Protein AF-A0AAW3MX00-F1 (afdb_monomer_lite)

Radius of gyration: 17.18 Å; chains: 1; bounding box: 44×30×47 Å

Secondary structure (DSSP, 8-state):
----------HHHHHTTBTSEEEEE-GGG-EEEEEEEEEETTTTEEEEEEEEEEEPPPS-GGG--------TT-EEEEETTSEEE-SSPPBSSHHHHHHHHHHHHHHHTTS-TTSTTHHHHHHHHHHHHHHHHHHHHHHHH------HHHHHTT--

Foldseek 3Di:
DDDPLPFLDAPVRVVVQAQHWKWFAPDQQAIFIFHWHDWDDVVIKTKTQTQAGAAHHHQPPPPRQDDDHDWHRDMDIGGSSGIDHDPDHHHRTNLVNLVVVLVVLVVVPPPVCPDPCVVVSVVRNLSSQLNNQVVVCCVVPVDDDDDSVSSVVRSD

Structure (mmCIF, N/CA/C/O backbone):
data_AF-A0AAW3MX00-F1
#
_entry.id   AF-A0AAW3MX00-F1
#
loop_
_atom_site.group_PDB
_atom_site.id
_atom_site.type_symbol
_atom_site.label_atom_id
_atom_site.label_alt_id
_atom_site.label_comp_id
_atom_site.label_asym_id
_atom_site.label_entity_id
_atom_site.label_seq_id
_atom_site.pdbx_PDB_ins_code
_atom_site.Cartn_x
_atom_site.Cartn_y
_atom_site.Cartn_z
_atom_site.occupancy
_atom_site.B_iso_or_equiv
_atom_site.auth_seq_id
_atom_site.auth_comp_id
_atom_site.auth_asym_id
_atom_site.auth_atom_id
_atom_site.pdbx_PDB_model_num
ATOM 1 N N . MET A 1 1 ? 20.855 6.579 7.328 1.00 34.56 1 MET A N 1
ATOM 2 C CA . MET A 1 1 ? 19.576 7.285 7.553 1.00 34.56 1 MET A CA 1
ATOM 3 C C . MET A 1 1 ? 18.926 6.631 8.768 1.00 34.56 1 MET A C 1
ATOM 5 O O . MET A 1 1 ? 18.570 5.466 8.688 1.00 34.56 1 MET A O 1
ATOM 9 N N . HIS A 1 2 ? 18.927 7.297 9.925 1.00 29.88 2 HIS A N 1
ATOM 10 C CA . HIS A 1 2 ? 18.395 6.735 11.172 1.00 29.88 2 HIS A CA 1
ATOM 11 C C . HIS A 1 2 ? 16.862 6.713 11.108 1.00 29.88 2 HIS A C 1
ATOM 13 O O . HIS A 1 2 ? 16.228 7.756 11.256 1.00 29.88 2 HIS A O 1
ATOM 19 N N . VAL A 1 3 ? 16.262 5.546 10.875 1.00 41.25 3 VAL A N 1
ATOM 20 C CA . VAL A 1 3 ? 14.812 5.374 11.016 1.00 41.25 3 VAL A CA 1
ATOM 21 C C . VAL A 1 3 ? 14.544 5.067 12.484 1.00 41.25 3 VAL A C 1
ATOM 23 O O . VAL A 1 3 ? 14.803 3.960 12.948 1.00 41.25 3 VAL A O 1
ATOM 26 N N . LYS A 1 4 ? 14.082 6.071 13.236 1.00 39.84 4 LYS A N 1
ATOM 27 C CA . LYS A 1 4 ? 13.597 5.873 14.605 1.00 39.84 4 LYS A CA 1
ATOM 28 C C . LYS A 1 4 ? 12.416 4.902 14.571 1.00 39.84 4 LYS A C 1
ATOM 30 O O . LYS A 1 4 ? 11.346 5.221 14.054 1.00 39.84 4 LYS A O 1
ATOM 35 N N . GLN A 1 5 ? 12.648 3.707 15.095 1.00 50.84 5 GLN A N 1
ATOM 36 C CA . GLN A 1 5 ? 11.650 2.680 15.336 1.00 50.84 5 GLN A CA 1
ATOM 37 C C . GLN A 1 5 ? 10.841 3.105 16.567 1.00 50.84 5 GLN A C 1
ATOM 39 O O . GLN A 1 5 ? 11.259 2.871 17.694 1.00 50.84 5 GLN A O 1
ATOM 44 N N . GLU A 1 6 ? 9.735 3.821 16.365 1.00 52.56 6 GLU A N 1
ATOM 45 C CA . GLU A 1 6 ? 9.037 4.488 17.474 1.00 52.56 6 GLU A CA 1
ATOM 46 C C . GLU A 1 6 ? 7.509 4.404 17.382 1.00 52.56 6 GLU A C 1
ATOM 48 O O . GLU A 1 6 ? 6.832 5.385 17.630 1.00 52.56 6 GLU A O 1
ATOM 53 N N . PHE A 1 7 ? 6.918 3.252 17.046 1.00 60.00 7 PHE A N 1
ATOM 54 C CA . PHE A 1 7 ? 5.460 3.092 17.193 1.00 60.00 7 PHE A CA 1
ATOM 55 C C . PHE A 1 7 ? 5.087 1.668 17.610 1.00 60.00 7 PHE A C 1
ATOM 57 O O . PHE A 1 7 ? 4.492 0.916 16.845 1.00 60.00 7 PHE A O 1
ATOM 64 N N . VAL A 1 8 ? 5.441 1.286 18.840 1.00 71.06 8 VAL A N 1
ATOM 65 C CA . VAL A 1 8 ? 4.756 0.170 19.504 1.00 71.06 8 VAL A CA 1
ATOM 66 C C . VAL A 1 8 ? 3.431 0.717 20.020 1.00 71.06 8 VAL A C 1
ATOM 68 O O . VAL A 1 8 ? 3.387 1.377 21.054 1.00 71.06 8 VAL A O 1
ATOM 71 N N . VAL A 1 9 ? 2.354 0.480 19.276 1.00 80.44 9 VAL A N 1
ATOM 72 C CA . VAL A 1 9 ? 1.005 0.873 19.702 1.00 80.44 9 VAL A CA 1
ATOM 73 C C . VAL A 1 9 ? 0.480 -0.204 20.644 1.00 80.44 9 VAL A C 1
ATOM 75 O O . VAL A 1 9 ? 0.471 -1.390 20.303 1.00 80.44 9 VAL A O 1
ATOM 78 N N . ASN A 1 10 ? 0.044 0.173 21.845 1.00 88.44 10 ASN A N 1
ATOM 79 C CA . ASN A 1 10 ? -0.506 -0.809 22.780 1.00 88.44 10 ASN A CA 1
ATOM 80 C C . ASN A 1 10 ? -1.925 -1.245 22.359 1.00 88.44 10 ASN A C 1
ATOM 82 O O . ASN A 1 10 ? -2.568 -0.619 21.518 1.00 88.44 10 ASN A O 1
ATOM 86 N N . LYS A 1 11 ? -2.439 -2.340 22.933 1.00 86.62 11 LYS A N 1
ATOM 87 C CA . LYS A 1 11 ? -3.739 -2.900 22.519 1.00 86.62 11 LYS A CA 1
ATOM 88 C C . LYS A 1 11 ? -4.910 -1.929 22.737 1.00 86.62 11 LYS A C 1
ATOM 90 O O . LYS A 1 11 ? -5.803 -1.873 21.898 1.00 86.62 11 LYS A O 1
ATOM 95 N N . ASN A 1 12 ? -4.890 -1.148 23.817 1.00 90.44 12 ASN A N 1
ATOM 96 C CA . ASN A 1 12 ? -5.959 -0.197 24.144 1.00 90.44 12 ASN A CA 1
ATOM 97 C C . ASN A 1 12 ? -5.979 0.988 23.171 1.00 90.44 12 ASN A C 1
ATOM 99 O O . ASN A 1 12 ? -7.040 1.481 22.796 1.00 90.44 12 ASN A O 1
ATOM 103 N N . GLU A 1 13 ? -4.808 1.454 22.746 1.00 90.50 13 GLU A N 1
ATOM 104 C CA . GLU A 1 13 ? -4.679 2.463 21.697 1.00 90.50 13 GLU A CA 1
ATOM 105 C C . GLU A 1 13 ? -5.115 1.909 20.346 1.00 90.50 13 GLU A C 1
ATOM 107 O O . GLU A 1 13 ? -5.893 2.555 19.651 1.00 90.50 13 GLU A O 1
ATOM 112 N N . ALA A 1 14 ? -4.685 0.692 20.007 1.00 89.94 14 ALA A N 1
ATOM 113 C CA . ALA A 1 14 ? -5.056 0.036 18.762 1.00 89.94 14 ALA A CA 1
ATOM 114 C C . ALA A 1 14 ? -6.576 -0.148 18.643 1.00 89.94 14 ALA A C 1
ATOM 116 O O . ALA A 1 14 ? -7.137 0.079 17.575 1.00 89.94 14 ALA A O 1
ATOM 117 N N . GLN A 1 15 ? -7.268 -0.495 19.736 1.00 93.19 15 GLN A N 1
ATOM 118 C CA . GLN A 1 15 ? -8.731 -0.613 19.748 1.00 93.19 15 GLN A CA 1
ATOM 119 C C . GLN A 1 15 ? -9.425 0.693 19.339 1.00 93.19 15 GLN A C 1
ATOM 121 O O . GLN A 1 15 ? -10.420 0.656 18.621 1.00 93.19 15 GLN A O 1
ATOM 126 N N . LYS A 1 16 ? -8.873 1.854 19.718 1.00 94.38 16 LYS A N 1
ATOM 127 C CA . LYS A 1 16 ? -9.401 3.173 19.318 1.00 94.38 16 LYS A CA 1
ATOM 128 C C . LYS A 1 16 ? -9.183 3.483 17.832 1.00 94.38 16 LYS A C 1
ATOM 130 O O . LYS A 1 16 ? -9.748 4.455 17.332 1.00 94.38 16 LYS A O 1
ATOM 135 N N . LEU A 1 17 ? -8.340 2.708 17.148 1.00 93.69 17 LEU A N 1
ATOM 136 C CA . LEU A 1 17 ? -8.039 2.852 15.725 1.00 93.69 17 LEU A CA 1
ATOM 137 C C . LEU A 1 17 ? -8.899 1.950 14.834 1.00 93.69 17 LEU A C 1
ATOM 139 O O . LEU A 1 17 ? -8.849 2.120 13.620 1.00 93.69 17 LEU A O 1
ATOM 143 N N . ILE A 1 18 ? -9.690 1.029 15.395 1.00 96.06 18 ILE A N 1
ATOM 144 C CA . ILE A 1 18 ? -10.628 0.219 14.607 1.00 96.06 18 ILE A CA 1
ATOM 145 C C . ILE A 1 18 ? -11.618 1.148 13.880 1.00 96.06 18 ILE A C 1
ATOM 147 O O . ILE A 1 18 ? -12.130 2.105 14.464 1.00 96.06 18 ILE A O 1
ATOM 151 N N . GLY A 1 19 ? -11.838 0.894 12.590 1.00 95.75 19 GLY A N 1
ATOM 152 C CA . GLY A 1 19 ? -12.620 1.726 11.672 1.00 95.75 19 GLY A CA 1
ATOM 153 C C . GLY A 1 19 ? -11.918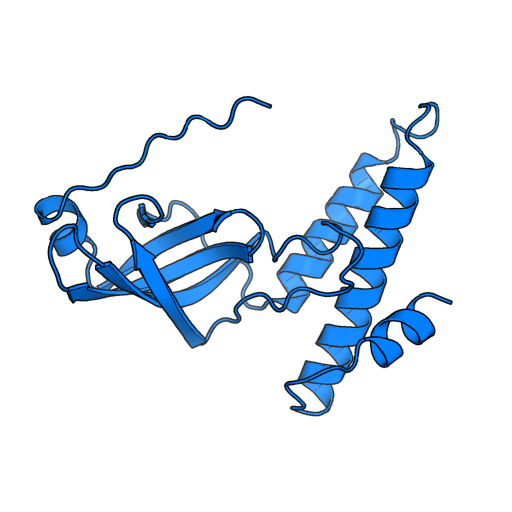 3.013 11.222 1.00 95.75 19 GLY A C 1
ATOM 154 O O . GLY A 1 19 ? -12.515 3.834 10.528 1.00 95.75 19 GLY A O 1
ATOM 155 N N . ARG A 1 20 ? -10.662 3.250 11.629 1.00 95.56 20 ARG A N 1
ATOM 156 C CA . ARG A 1 20 ? -9.894 4.449 11.256 1.00 95.56 20 ARG A CA 1
ATOM 157 C C . ARG A 1 20 ? -8.779 4.117 10.276 1.00 95.56 20 ARG A C 1
ATOM 159 O O . ARG A 1 20 ? -8.246 3.008 10.255 1.00 95.56 20 ARG A O 1
ATOM 166 N N . ASN A 1 21 ? -8.375 5.131 9.510 1.00 95.81 21 ASN A N 1
ATOM 167 C CA . ASN A 1 21 ? -7.207 5.036 8.642 1.00 95.81 21 ASN A CA 1
ATOM 168 C C . ASN A 1 21 ? -5.909 5.005 9.463 1.00 95.81 21 ASN A C 1
ATOM 170 O O . ASN A 1 21 ? -5.593 5.925 10.226 1.00 95.81 21 ASN A O 1
ATOM 174 N N . VAL A 1 22 ? -5.128 3.957 9.245 1.00 95.56 22 VAL A N 1
ATOM 175 C CA . VAL A 1 22 ? -3.818 3.719 9.834 1.00 95.56 22 VAL A CA 1
ATOM 176 C C . VAL A 1 22 ? -2.758 3.633 8.745 1.00 95.56 22 VAL A C 1
ATOM 178 O O . VAL A 1 22 ? -3.015 3.186 7.629 1.00 95.56 22 VAL A O 1
ATOM 181 N N . ARG A 1 23 ? -1.549 4.083 9.070 1.00 95.50 23 ARG A N 1
ATOM 182 C CA . ARG A 1 23 ? -0.350 3.833 8.282 1.00 95.50 23 ARG A CA 1
ATOM 183 C C . ARG A 1 23 ? 0.196 2.465 8.671 1.00 95.50 23 ARG A C 1
ATOM 185 O O . ARG A 1 23 ? 0.351 2.187 9.858 1.00 95.50 23 ARG A O 1
ATOM 192 N N . VAL A 1 24 ? 0.539 1.667 7.669 1.00 94.81 24 VAL A N 1
ATOM 193 C CA . VAL A 1 24 ? 1.148 0.346 7.812 1.00 94.81 24 VAL A CA 1
ATOM 194 C C . VAL A 1 24 ? 2.543 0.367 7.198 1.00 94.81 24 VAL A C 1
ATOM 196 O O . VAL A 1 24 ? 2.704 0.773 6.049 1.00 94.81 24 VAL A O 1
ATOM 199 N N . TRP A 1 25 ? 3.551 -0.056 7.955 1.00 93.19 25 TRP A N 1
ATOM 200 C CA . TRP A 1 25 ? 4.934 -0.188 7.500 1.00 93.19 25 TRP A CA 1
ATOM 201 C C . TRP A 1 25 ? 5.342 -1.661 7.497 1.00 93.19 25 TRP A C 1
ATOM 203 O O . TRP A 1 25 ? 5.413 -2.277 8.558 1.00 93.19 25 TRP A O 1
ATOM 213 N N . LEU A 1 26 ? 5.620 -2.212 6.314 1.00 89.38 26 LEU A N 1
ATOM 214 C CA . LEU A 1 26 ? 5.995 -3.620 6.122 1.00 89.38 26 LEU A CA 1
ATOM 215 C C . LEU A 1 26 ? 7.475 -3.780 5.732 1.00 89.38 26 LEU A C 1
ATOM 217 O O . LEU A 1 26 ? 7.868 -4.727 5.052 1.00 89.38 26 LEU A O 1
ATOM 221 N N . GLY A 1 27 ? 8.315 -2.815 6.112 1.00 86.25 27 GLY A N 1
ATOM 222 C CA . GLY A 1 27 ? 9.712 -2.784 5.693 1.00 86.25 27 GLY A CA 1
ATOM 223 C C . GLY A 1 27 ? 9.826 -2.707 4.171 1.00 86.25 27 GLY A C 1
ATOM 224 O O . GLY A 1 27 ? 9.295 -1.794 3.542 1.00 86.25 27 GLY A O 1
ATOM 225 N N . ALA A 1 28 ? 10.512 -3.678 3.575 1.00 83.75 28 ALA A N 1
ATOM 226 C CA . ALA A 1 28 ? 10.789 -3.690 2.145 1.00 83.75 28 ALA A CA 1
ATOM 227 C C . ALA A 1 28 ? 9.588 -4.125 1.274 1.00 83.75 28 ALA A C 1
ATOM 229 O O . ALA A 1 28 ? 9.674 -4.073 0.048 1.00 83.75 28 ALA A O 1
ATOM 230 N N . GLU A 1 29 ? 8.463 -4.521 1.876 1.00 86.00 29 GLU A N 1
ATOM 231 C CA . GLU A 1 29 ? 7.193 -4.733 1.164 1.00 86.00 29 GLU A CA 1
ATOM 232 C C . GLU A 1 29 ? 6.407 -3.432 0.947 1.00 86.00 29 GLU A C 1
ATOM 234 O O . GLU A 1 29 ? 5.406 -3.436 0.235 1.00 86.00 29 GLU A O 1
ATOM 239 N N . GLY A 1 30 ? 6.870 -2.308 1.500 1.00 90.50 30 GLY A N 1
ATOM 240 C CA . GLY A 1 30 ? 6.317 -0.978 1.257 1.00 90.50 30 GLY A CA 1
ATOM 241 C C . GLY A 1 30 ? 5.569 -0.384 2.449 1.00 90.50 30 GLY A C 1
ATOM 242 O O . GLY A 1 30 ? 5.548 -0.921 3.564 1.00 90.50 30 GLY A O 1
ATOM 243 N N . VAL A 1 31 ? 4.964 0.775 2.196 1.00 94.25 31 VAL A N 1
ATOM 244 C CA . VAL A 1 31 ? 4.243 1.579 3.183 1.00 94.25 31 VAL A CA 1
ATOM 245 C C . VAL A 1 31 ? 2.864 1.922 2.651 1.00 94.25 31 VAL A C 1
ATOM 247 O O . VAL A 1 31 ? 2.713 2.504 1.579 1.00 94.25 31 VAL A O 1
ATOM 250 N N . TYR A 1 32 ? 1.846 1.607 3.439 1.00 95.94 32 TYR A N 1
ATOM 251 C CA . TYR A 1 32 ? 0.452 1.672 3.022 1.00 95.94 32 TYR A CA 1
ATOM 252 C C . TYR A 1 32 ? -0.368 2.516 3.990 1.00 95.94 32 TYR A C 1
ATOM 254 O O . TYR A 1 32 ? 0.028 2.758 5.131 1.00 95.94 32 TYR A O 1
ATOM 262 N N . VAL A 1 33 ? -1.528 2.963 3.526 1.00 96.75 33 VAL A N 1
ATOM 263 C CA . VAL A 1 33 ? -2.604 3.480 4.370 1.00 96.75 33 VAL A CA 1
ATOM 264 C C . VAL A 1 33 ? -3.807 2.581 4.169 1.00 96.75 33 VAL A C 1
ATOM 266 O O . VAL A 1 33 ? -4.083 2.150 3.049 1.00 96.75 33 VAL A O 1
ATOM 269 N N . GLY A 1 34 ? -4.514 2.281 5.248 1.00 96.75 34 GLY A N 1
ATOM 270 C CA . GLY A 1 34 ? -5.710 1.464 5.186 1.00 96.75 34 GLY A CA 1
ATOM 271 C C . GLY A 1 34 ? -6.564 1.581 6.431 1.00 96.75 34 GLY A C 1
ATOM 272 O O . GLY A 1 34 ? -6.132 2.123 7.441 1.00 96.75 34 GLY A O 1
ATOM 273 N N . GLU A 1 35 ? -7.776 1.058 6.359 1.00 97.50 35 GLU A N 1
ATOM 274 C CA . GLU A 1 35 ? -8.696 0.995 7.486 1.00 97.50 35 GLU A CA 1
ATOM 275 C C . GLU A 1 35 ? -8.380 -0.227 8.354 1.00 97.50 35 GLU A C 1
ATOM 277 O O . GLU A 1 35 ? -8.347 -1.351 7.848 1.00 97.50 35 GLU A O 1
ATOM 282 N N . LEU A 1 36 ? -8.143 -0.025 9.653 1.00 96.75 36 LEU A N 1
ATOM 283 C CA . LEU A 1 36 ? -7.981 -1.129 10.602 1.00 96.75 36 LEU A CA 1
ATOM 284 C C . LEU A 1 36 ? -9.350 -1.729 10.937 1.00 96.75 36 LEU A C 1
ATOM 286 O O . LEU A 1 36 ? -10.202 -1.038 11.482 1.00 96.75 36 LEU A O 1
ATOM 290 N N . LEU A 1 37 ? -9.554 -3.011 10.649 1.00 96.50 37 LEU A N 1
ATOM 291 C CA . LEU A 1 37 ? -10.865 -3.657 10.762 1.00 96.50 37 LEU A CA 1
ATOM 292 C C . LEU A 1 37 ? -11.057 -4.402 12.078 1.00 96.50 37 LEU A C 1
ATOM 294 O O . LEU A 1 37 ? -12.113 -4.325 12.697 1.00 96.50 37 LEU A O 1
ATOM 298 N N . GLU A 1 38 ? -10.037 -5.134 12.505 1.00 94.06 38 GLU A N 1
ATOM 299 C CA . GLU A 1 38 ? -10.126 -5.997 13.677 1.00 94.06 38 GLU A CA 1
ATOM 300 C C . GLU A 1 38 ? -8.773 -6.142 14.360 1.00 94.06 38 GLU A C 1
ATOM 302 O O . GLU A 1 38 ? -7.723 -5.870 13.770 1.00 94.06 38 GLU A O 1
ATOM 307 N N . LEU A 1 39 ? -8.823 -6.593 15.613 1.00 94.38 39 LEU A N 1
ATOM 308 C CA . LEU A 1 39 ? -7.663 -6.916 16.428 1.00 94.38 39 LEU A CA 1
ATOM 309 C C . LEU A 1 39 ? -7.822 -8.300 17.049 1.00 94.38 39 LEU A C 1
ATOM 311 O O . LEU A 1 39 ? -8.865 -8.617 17.616 1.00 94.38 39 LEU A O 1
ATOM 315 N N . THR A 1 40 ? -6.759 -9.095 17.024 1.00 89.56 40 THR A N 1
ATOM 316 C CA . THR A 1 40 ? -6.729 -10.465 17.548 1.00 89.56 40 THR A CA 1
ATOM 317 C C . THR A 1 40 ? -5.467 -10.715 18.380 1.00 89.56 40 THR A C 1
ATOM 319 O O . THR A 1 40 ? -4.484 -9.980 18.296 1.00 89.56 40 THR A O 1
ATOM 322 N N . GLY A 1 41 ? -5.488 -11.746 19.232 1.00 86.25 41 GLY A N 1
ATOM 323 C CA . GLY A 1 41 ? -4.298 -12.259 19.925 1.00 86.25 41 GLY A CA 1
ATOM 324 C C . GLY A 1 41 ? -3.666 -11.376 21.019 1.00 86.25 41 GLY A C 1
ATOM 325 O O . GLY A 1 41 ? -4.214 -10.351 21.455 1.00 86.25 41 GLY A O 1
ATOM 326 N N . SER A 1 42 ? -2.502 -11.845 21.488 1.00 82.06 42 SER A N 1
ATOM 327 C CA . SER A 1 42 ? -1.579 -11.194 22.430 1.00 82.06 42 SER A CA 1
ATOM 328 C C . SER A 1 42 ? -0.141 -11.709 22.178 1.00 82.06 42 SER A C 1
ATOM 330 O O . SER A 1 42 ? 0.063 -12.916 22.291 1.00 82.06 42 SER A O 1
ATOM 332 N N . PRO A 1 43 ? 0.846 -10.862 21.815 1.00 84.25 43 PRO A N 1
ATOM 333 C CA . PRO A 1 43 ? 0.693 -9.446 21.491 1.00 84.25 43 PRO A CA 1
ATOM 334 C C . PRO A 1 43 ? -0.249 -9.267 20.298 1.00 84.25 43 PRO A C 1
ATOM 336 O O . PRO A 1 43 ? -0.365 -10.153 19.450 1.00 84.25 43 PRO A O 1
ATOM 339 N N . TRP A 1 44 ? -0.953 -8.137 20.244 1.00 90.88 44 TRP A N 1
ATOM 340 C CA . TRP A 1 44 ? -2.044 -7.994 19.288 1.00 90.88 44 TRP A CA 1
ATOM 341 C C . TRP A 1 44 ? -1.559 -8.044 17.827 1.00 90.88 44 TRP A C 1
ATOM 343 O O . TRP A 1 44 ? -0.432 -7.654 17.479 1.00 90.88 44 TRP A O 1
ATOM 353 N N . ARG A 1 45 ? -2.438 -8.574 16.983 1.00 93.12 45 ARG A N 1
ATOM 354 C CA . ARG A 1 45 ? -2.405 -8.561 15.522 1.00 93.12 45 ARG A CA 1
ATOM 355 C C . ARG A 1 45 ? -3.656 -7.861 15.029 1.00 93.12 45 ARG A C 1
ATOM 357 O O . ARG A 1 45 ? -4.633 -7.782 15.766 1.00 93.12 45 ARG A O 1
ATOM 364 N N . GLY A 1 46 ? -3.610 -7.309 13.833 1.00 93.56 46 GLY A N 1
ATOM 365 C CA . GLY A 1 46 ? -4.770 -6.673 13.236 1.00 93.56 46 GLY A CA 1
ATOM 366 C C . GLY A 1 46 ? -4.870 -6.984 11.763 1.00 93.56 46 GLY A C 1
ATOM 367 O O . GLY A 1 46 ? -3.916 -7.476 11.166 1.00 93.56 46 GLY A O 1
ATOM 368 N N . ARG A 1 47 ? -6.020 -6.657 11.189 1.00 96.25 47 ARG A N 1
ATOM 369 C CA . ARG A 1 47 ? -6.246 -6.753 9.752 1.00 96.25 47 ARG A CA 1
ATOM 370 C C . ARG A 1 47 ? -6.594 -5.385 9.207 1.00 96.25 47 ARG A C 1
ATOM 372 O O . ARG A 1 47 ? -7.497 -4.725 9.719 1.00 96.25 47 ARG A O 1
ATOM 379 N N . VAL A 1 48 ? -5.875 -4.958 8.180 1.00 96.75 48 VAL A N 1
ATOM 380 C CA . VAL A 1 48 ? -6.051 -3.650 7.551 1.00 96.75 48 VAL A CA 1
ATOM 381 C C . VAL A 1 48 ? -6.518 -3.838 6.119 1.00 96.75 48 VAL A C 1
ATOM 383 O O . VAL A 1 48 ? -5.910 -4.600 5.372 1.00 96.75 48 VAL A O 1
ATOM 386 N N . ARG A 1 49 ? -7.570 -3.124 5.715 1.00 97.06 49 ARG A N 1
ATOM 387 C CA . ARG A 1 49 ? -7.955 -2.993 4.307 1.00 97.06 49 ARG A CA 1
ATOM 388 C C . ARG A 1 49 ? -7.242 -1.793 3.708 1.00 97.06 49 ARG A C 1
ATOM 390 O O . ARG A 1 49 ? -7.489 -0.665 4.120 1.00 97.06 49 ARG A O 1
ATOM 397 N N . VAL A 1 50 ? -6.372 -2.020 2.735 1.00 96.50 50 VAL A N 1
ATOM 398 C CA . VAL A 1 50 ? -5.596 -0.960 2.085 1.00 96.50 50 VAL A CA 1
ATOM 399 C C . VAL A 1 50 ? -6.537 0.012 1.380 1.00 96.50 50 VAL A C 1
ATOM 401 O O . VAL A 1 50 ? -7.415 -0.391 0.621 1.00 96.50 50 VAL A O 1
ATOM 404 N N . THR A 1 51 ? -6.333 1.302 1.606 1.00 96.12 51 THR A N 1
ATOM 405 C CA . THR A 1 51 ? -7.054 2.397 0.943 1.00 96.12 51 THR A CA 1
ATOM 406 C C . THR A 1 51 ? -6.123 3.252 0.089 1.00 96.12 51 THR A C 1
ATOM 408 O O . THR A 1 51 ? -6.583 3.909 -0.840 1.00 96.12 51 THR A O 1
ATOM 411 N N . GLY A 1 52 ? -4.812 3.203 0.339 1.00 95.94 52 GLY A N 1
ATOM 412 C CA . GLY A 1 52 ? -3.818 3.888 -0.477 1.00 95.94 52 GLY A CA 1
ATOM 413 C C . GLY A 1 52 ? -2.395 3.387 -0.253 1.00 95.94 52 GLY A C 1
ATOM 414 O O . GLY A 1 52 ? -2.092 2.708 0.728 1.00 95.94 52 GLY A O 1
ATOM 415 N N . VAL A 1 53 ? -1.506 3.756 -1.169 1.00 95.75 53 VAL A N 1
ATOM 416 C CA . VAL A 1 53 ? -0.083 3.389 -1.138 1.00 95.75 53 VAL A CA 1
ATOM 417 C C . VAL A 1 53 ? 0.740 4.646 -0.866 1.00 95.75 53 VAL A C 1
ATOM 419 O O . VAL A 1 53 ? 0.614 5.621 -1.597 1.00 95.75 53 VAL A O 1
ATOM 422 N N . LEU A 1 54 ? 1.546 4.665 0.195 1.00 94.12 54 LEU A N 1
ATOM 423 C CA . LEU A 1 54 ? 2.464 5.779 0.480 1.00 94.12 54 LEU A CA 1
ATOM 424 C C . LEU A 1 54 ? 3.812 5.559 -0.199 1.00 94.12 54 LEU A C 1
ATOM 426 O O . LEU A 1 54 ? 4.340 6.469 -0.826 1.00 94.12 54 LEU A O 1
ATOM 430 N N . GLU A 1 55 ? 4.347 4.348 -0.075 1.00 92.00 55 GLU A N 1
ATOM 431 C CA . GLU A 1 55 ? 5.600 3.932 -0.695 1.00 92.00 55 GLU A CA 1
ATOM 432 C C . GLU A 1 55 ? 5.389 2.515 -1.247 1.00 92.00 55 GLU A C 1
ATOM 434 O O . GLU A 1 55 ? 4.945 1.638 -0.498 1.00 92.00 55 GLU A O 1
ATOM 439 N N . PRO A 1 56 ? 5.644 2.267 -2.541 1.00 90.75 56 PRO A N 1
ATOM 440 C CA . PRO A 1 56 ? 5.533 0.924 -3.100 1.00 90.75 56 PRO A CA 1
ATOM 441 C C . PRO A 1 56 ? 6.624 0.002 -2.524 1.00 90.75 56 PRO A C 1
ATOM 443 O O . PRO A 1 56 ? 7.572 0.453 -1.875 1.00 90.75 56 PRO A O 1
ATOM 446 N N . ALA A 1 57 ? 6.487 -1.304 -2.752 1.00 87.81 57 ALA A N 1
ATOM 447 C CA . ALA A 1 57 ? 7.477 -2.288 -2.329 1.00 87.81 57 ALA A CA 1
ATOM 448 C C . ALA A 1 57 ? 8.861 -1.992 -2.931 1.00 87.81 57 ALA A C 1
ATOM 450 O O . ALA A 1 57 ? 8.990 -1.455 -4.029 1.00 87.81 57 ALA A O 1
ATOM 451 N N . GLN A 1 58 ? 9.922 -2.378 -2.228 1.00 79.94 58 GLN A N 1
ATOM 452 C CA . GLN A 1 58 ? 11.276 -2.256 -2.748 1.00 79.94 58 GLN A CA 1
ATOM 453 C C . GLN A 1 58 ? 11.515 -3.320 -3.827 1.00 79.94 58 GLN A C 1
ATOM 455 O O . GLN A 1 58 ? 11.334 -4.515 -3.596 1.00 79.94 58 GLN A O 1
ATOM 460 N N . HIS A 1 59 ? 11.967 -2.886 -5.003 1.00 71.12 59 HIS A N 1
ATOM 461 C CA . HIS A 1 59 ? 12.095 -3.747 -6.186 1.00 71.12 59 HIS A CA 1
ATOM 462 C C . HIS A 1 59 ? 13.547 -4.081 -6.582 1.00 71.12 59 HIS A C 1
ATOM 464 O O . HIS A 1 59 ? 13.772 -4.623 -7.657 1.00 71.12 59 HIS A O 1
ATOM 470 N N . LEU A 1 60 ? 14.527 -3.770 -5.726 1.00 64.00 60 LEU A N 1
ATOM 471 C CA . LEU A 1 60 ? 15.964 -3.955 -6.008 1.00 64.00 60 LEU A CA 1
ATOM 472 C C . LEU A 1 60 ? 16.720 -4.853 -5.040 1.00 64.00 60 LEU A C 1
ATOM 474 O O . LEU A 1 60 ? 17.933 -5.019 -5.154 1.00 64.00 60 LEU A O 1
ATOM 478 N N . ASP A 1 61 ? 16.035 -5.395 -4.052 1.00 49.78 61 ASP A N 1
ATOM 479 C CA . ASP A 1 61 ? 16.710 -6.050 -2.951 1.00 49.78 61 ASP A CA 1
ATOM 480 C C . ASP A 1 61 ? 16.918 -7.542 -3.272 1.00 49.78 61 ASP A C 1
ATOM 482 O O . ASP A 1 61 ? 15.951 -8.289 -3.443 1.00 49.78 61 ASP A O 1
ATOM 486 N N . HIS A 1 62 ? 18.190 -7.946 -3.390 1.00 44.75 62 HIS A N 1
ATOM 487 C CA . HIS A 1 62 ? 18.684 -9.308 -3.670 1.00 44.75 62 HIS A CA 1
ATOM 488 C C . HIS A 1 62 ? 18.412 -9.914 -5.064 1.00 44.75 62 HIS A C 1
ATOM 490 O O . HIS A 1 62 ? 18.288 -11.128 -5.193 1.00 44.75 62 HIS A O 1
ATOM 496 N N . GLY A 1 63 ? 18.353 -9.107 -6.129 1.00 46.00 63 GLY A N 1
ATOM 497 C CA . GLY A 1 63 ? 18.283 -9.634 -7.506 1.00 46.00 63 GLY A CA 1
ATOM 49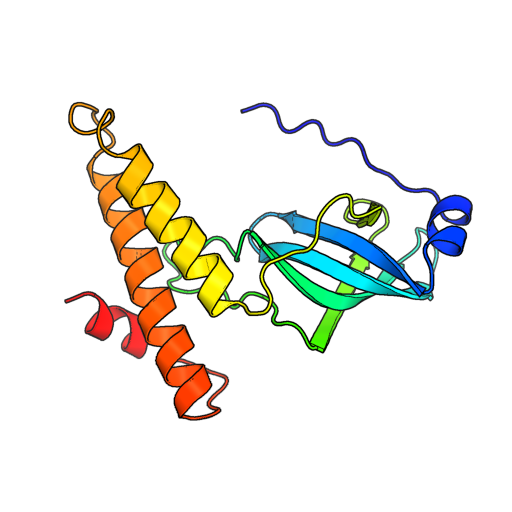8 C C . GLY A 1 63 ? 16.943 -10.281 -7.885 1.00 46.00 63 GLY A C 1
ATOM 499 O O . GLY A 1 63 ? 16.804 -10.799 -8.988 1.00 46.00 63 GLY A O 1
ATOM 500 N N . VAL A 1 64 ? 15.939 -10.217 -7.003 1.00 46.25 64 VAL A N 1
ATOM 501 C CA . VAL A 1 64 ? 14.565 -10.626 -7.308 1.00 46.25 64 VAL A CA 1
ATOM 502 C C . VAL A 1 64 ? 13.816 -9.417 -7.854 1.00 46.25 64 VAL A C 1
ATOM 504 O O . VAL A 1 64 ? 13.357 -8.545 -7.114 1.00 46.25 64 VAL A O 1
ATOM 507 N N . VAL A 1 65 ? 13.717 -9.366 -9.178 1.00 53.16 65 VAL A N 1
ATOM 508 C CA . VAL A 1 65 ? 12.935 -8.370 -9.906 1.00 53.16 65 VAL A CA 1
ATOM 509 C C . VAL A 1 65 ? 11.462 -8.483 -9.474 1.00 53.16 65 VAL A C 1
ATOM 511 O O . VAL A 1 65 ? 10.870 -9.560 -9.505 1.00 53.16 65 VAL A O 1
ATOM 514 N N . CYS A 1 66 ? 10.871 -7.356 -9.060 1.00 62.41 66 CYS A N 1
ATOM 515 C CA . CYS A 1 66 ? 9.430 -7.171 -8.835 1.00 62.41 66 CYS A CA 1
ATOM 516 C C . CYS A 1 66 ? 8.779 -7.907 -7.638 1.00 62.41 66 CYS A C 1
ATOM 518 O O . CYS A 1 66 ? 7.833 -8.678 -7.819 1.00 62.41 66 CYS A O 1
ATOM 520 N N . ARG A 1 67 ? 9.156 -7.572 -6.388 1.00 70.50 67 ARG A N 1
ATOM 521 C CA . ARG A 1 67 ? 8.291 -7.863 -5.216 1.00 70.50 67 ARG A CA 1
ATOM 522 C C . ARG A 1 67 ? 6.868 -7.337 -5.456 1.00 70.50 67 ARG A C 1
ATOM 524 O O . ARG A 1 67 ? 6.700 -6.210 -5.908 1.00 70.50 67 ARG A O 1
ATOM 531 N N . ARG A 1 68 ? 5.834 -8.134 -5.179 1.00 76.81 68 ARG A N 1
ATOM 532 C CA . ARG A 1 68 ? 4.433 -7.710 -5.348 1.00 76.81 68 ARG A CA 1
ATOM 533 C C . ARG A 1 68 ? 4.012 -6.873 -4.142 1.00 76.81 68 ARG A C 1
ATOM 535 O O . ARG A 1 68 ? 3.780 -7.434 -3.081 1.00 76.81 68 ARG A O 1
ATOM 542 N N . GLY A 1 69 ? 3.873 -5.562 -4.316 1.00 85.38 69 GLY A N 1
ATOM 543 C CA . GLY A 1 69 ? 3.247 -4.721 -3.298 1.00 85.38 69 GLY A CA 1
ATOM 544 C C . GLY A 1 69 ? 1.720 -4.867 -3.251 1.00 85.38 69 GLY A C 1
ATOM 545 O O . GLY A 1 69 ? 1.103 -5.468 -4.144 1.00 85.38 69 GLY A O 1
ATOM 546 N N . HIS A 1 70 ? 1.126 -4.302 -2.199 1.00 90.38 70 HIS A N 1
ATOM 547 C CA . HIS A 1 70 ? -0.310 -4.356 -1.928 1.00 90.38 70 HIS A CA 1
ATOM 548 C C . HIS A 1 70 ? -1.084 -3.236 -2.632 1.00 90.38 70 HIS A C 1
ATOM 550 O O . HIS A 1 70 ? -0.613 -2.105 -2.755 1.00 90.38 70 HIS A O 1
ATOM 556 N N . ARG A 1 71 ? -2.302 -3.532 -3.085 1.00 90.50 71 ARG A N 1
ATOM 557 C CA . ARG A 1 71 ? -3.186 -2.586 -3.789 1.00 90.50 71 ARG A CA 1
ATOM 558 C C . ARG A 1 71 ? -4.342 -2.128 -2.902 1.00 90.50 71 ARG A C 1
ATOM 560 O O . ARG A 1 71 ? -4.780 -2.888 -2.039 1.00 90.50 71 ARG A O 1
ATOM 567 N N . PRO A 1 72 ? -4.898 -0.926 -3.140 1.00 92.75 72 PRO A N 1
ATOM 568 C CA . PRO A 1 72 ? -6.162 -0.525 -2.531 1.00 92.75 72 PRO A CA 1
ATOM 569 C C . PRO A 1 72 ? -7.249 -1.587 -2.727 1.00 92.75 72 PRO A C 1
ATOM 571 O O . PRO A 1 72 ? -7.418 -2.127 -3.817 1.00 92.75 72 PRO A O 1
ATOM 574 N N . GLY A 1 73 ? -7.962 -1.902 -1.649 1.00 92.25 73 GLY A N 1
ATOM 575 C CA . GLY A 1 73 ? -8.941 -2.980 -1.567 1.00 92.25 73 GLY A CA 1
ATOM 576 C C . GLY A 1 73 ? -8.396 -4.294 -1.002 1.00 92.25 73 GLY A C 1
ATOM 577 O O . GLY A 1 73 ? -9.191 -5.073 -0.479 1.00 92.25 73 GLY A O 1
ATOM 578 N N . GLU A 1 74 ? -7.083 -4.533 -1.050 1.00 93.25 74 GLU A N 1
ATOM 579 C CA . GLU A 1 74 ? -6.472 -5.741 -0.485 1.00 93.25 74 GLU A CA 1
ATOM 580 C C . GLU A 1 74 ? -6.373 -5.682 1.042 1.00 93.25 74 GLU A C 1
ATOM 582 O O . GLU A 1 74 ? -6.469 -4.617 1.655 1.00 93.25 74 GLU A O 1
ATOM 587 N N . PHE A 1 75 ? -6.164 -6.846 1.656 1.00 94.44 75 PHE A N 1
ATOM 588 C CA . PHE A 1 75 ? -6.003 -6.976 3.099 1.00 94.44 75 PHE A CA 1
ATOM 589 C C . PHE A 1 75 ? -4.551 -7.271 3.465 1.00 94.44 75 PHE A C 1
ATOM 591 O O . PHE A 1 75 ? -3.881 -8.044 2.782 1.00 94.44 75 PHE A O 1
ATOM 598 N N . ILE A 1 76 ? -4.102 -6.668 4.561 1.00 94.00 76 ILE A N 1
ATOM 599 C CA . ILE A 1 76 ? -2.784 -6.874 5.155 1.00 94.00 76 ILE A CA 1
ATOM 600 C C . ILE A 1 76 ? -2.978 -7.287 6.610 1.00 94.00 76 ILE A C 1
ATOM 602 O O . ILE A 1 76 ? -3.677 -6.599 7.362 1.00 94.00 76 ILE A O 1
ATOM 606 N N . ASP A 1 77 ? -2.316 -8.368 7.007 1.00 93.25 77 ASP A N 1
ATOM 607 C CA . ASP A 1 77 ? -2.182 -8.729 8.413 1.00 93.25 77 ASP A CA 1
ATOM 608 C C . ASP A 1 77 ? -1.020 -7.953 9.027 1.00 93.25 77 ASP A C 1
ATOM 610 O O . ASP A 1 77 ? 0.099 -7.937 8.515 1.00 93.25 77 ASP A O 1
ATOM 614 N N . VAL A 1 78 ? -1.296 -7.278 10.136 1.00 91.38 78 VAL A N 1
ATOM 615 C CA . VAL A 1 78 ? -0.374 -6.337 10.764 1.00 91.38 78 VAL A CA 1
ATOM 616 C C . VAL A 1 78 ? -0.088 -6.720 12.205 1.00 91.38 78 VAL A C 1
ATOM 618 O O . VAL A 1 78 ? -0.871 -7.387 12.885 1.00 91.38 78 VAL A O 1
ATOM 621 N N . SER A 1 79 ? 1.058 -6.265 12.697 1.00 88.69 79 SER A N 1
ATOM 622 C CA . SER A 1 79 ? 1.447 -6.402 14.096 1.00 88.69 79 SER A CA 1
ATOM 623 C C . SER A 1 79 ? 1.494 -5.051 14.801 1.00 88.69 79 SER A C 1
ATOM 625 O O . SER A 1 79 ? 1.597 -3.997 14.168 1.00 88.69 79 SER A O 1
ATOM 627 N N . HIS A 1 80 ? 1.505 -5.102 16.131 1.00 80.62 80 HIS A N 1
ATOM 628 C CA . HIS A 1 80 ? 1.654 -3.940 17.007 1.00 80.62 80 HIS A CA 1
ATOM 629 C C . HIS A 1 80 ? 2.854 -3.026 16.720 1.00 80.62 80 HIS A C 1
ATOM 631 O O . HIS A 1 80 ? 2.843 -1.878 17.152 1.00 80.62 80 HIS A O 1
ATOM 637 N N . ALA A 1 81 ? 3.870 -3.514 16.004 1.00 83.75 81 ALA A N 1
ATOM 638 C CA . ALA A 1 81 ? 5.073 -2.760 15.655 1.00 83.75 81 ALA A CA 1
ATOM 639 C C . ALA A 1 81 ? 5.017 -2.107 14.261 1.00 83.75 81 ALA A C 1
ATOM 641 O O . ALA A 1 81 ? 5.947 -1.409 13.865 1.00 83.75 81 ALA A O 1
ATOM 642 N N . THR A 1 82 ? 3.957 -2.366 13.493 1.00 88.19 82 THR A N 1
ATOM 643 C CA . THR A 1 82 ? 3.873 -1.998 12.066 1.00 88.19 82 THR A CA 1
ATOM 644 C C . THR A 1 82 ? 2.796 -0.962 11.766 1.00 88.19 82 THR A C 1
ATOM 646 O O . THR A 1 82 ? 2.649 -0.563 10.616 1.00 88.19 82 THR A O 1
ATOM 649 N N . VAL A 1 83 ? 2.040 -0.521 12.776 1.00 90.81 83 VAL A N 1
ATOM 650 C CA . VAL A 1 83 ? 0.840 0.306 12.597 1.00 90.81 83 VAL A CA 1
ATOM 651 C C . VAL A 1 83 ? 0.922 1.572 13.431 1.00 90.81 83 VAL A C 1
ATOM 653 O O . VAL A 1 83 ? 1.246 1.523 14.613 1.00 90.81 83 VAL A O 1
ATOM 656 N N . CYS A 1 84 ? 0.547 2.703 12.843 1.00 91.81 84 CYS A N 1
ATOM 657 C CA . CYS A 1 84 ? 0.301 3.943 13.574 1.00 91.81 84 CYS A CA 1
ATOM 658 C C . CYS A 1 84 ? -0.829 4.755 12.915 1.00 91.81 84 CYS A C 1
ATOM 660 O O . CYS A 1 84 ? -1.227 4.446 11.791 1.00 91.81 84 CYS A O 1
ATOM 662 N N . PRO A 1 85 ? -1.382 5.791 13.570 1.00 93.19 85 PRO A N 1
ATOM 663 C CA . PRO A 1 85 ? -2.388 6.649 12.943 1.00 93.19 85 PRO A CA 1
ATOM 664 C C . PRO A 1 85 ? -1.881 7.271 11.633 1.00 93.19 85 PRO A C 1
ATOM 666 O O . PRO A 1 85 ? -0.768 7.807 11.578 1.00 93.19 85 PRO A O 1
ATOM 669 N N . ALA A 1 86 ? -2.692 7.230 10.571 1.00 92.12 86 ALA A N 1
ATOM 670 C CA . ALA A 1 86 ? -2.323 7.855 9.304 1.00 92.12 86 ALA A CA 1
ATOM 671 C C . ALA A 1 86 ? -2.428 9.386 9.401 1.00 92.12 86 ALA A C 1
ATOM 673 O O . ALA A 1 86 ? -3.429 9.922 9.870 1.00 92.12 86 ALA A O 1
ATOM 674 N N . LYS A 1 87 ? -1.402 10.100 8.919 1.00 91.25 87 LYS A N 1
ATOM 675 C CA . LYS A 1 87 ? -1.390 11.578 8.846 1.00 91.25 87 LYS A CA 1
ATOM 676 C C . LYS A 1 87 ? -1.690 12.127 7.451 1.00 91.25 87 LYS A C 1
ATOM 678 O O . LYS A 1 87 ? -1.914 13.321 7.296 1.00 91.25 87 LYS A O 1
ATOM 683 N N . LYS A 1 88 ? -1.605 11.275 6.432 1.00 89.12 88 LYS A N 1
ATOM 684 C CA . LYS A 1 88 ? -1.776 11.616 5.019 1.00 89.12 88 LYS A CA 1
ATOM 685 C C . LYS A 1 88 ? -2.514 10.479 4.331 1.00 89.12 88 LYS A C 1
ATOM 687 O O . LYS A 1 88 ? -2.406 9.331 4.766 1.00 89.12 88 LYS A O 1
ATOM 692 N N . SER A 1 89 ? -3.223 10.801 3.260 1.00 89.94 89 SER A N 1
ATOM 693 C CA . SER A 1 89 ? -3.694 9.808 2.303 1.00 89.94 89 SER A CA 1
ATOM 694 C C . SER A 1 89 ? -2.519 9.256 1.490 1.00 89.94 89 SER A C 1
ATOM 696 O O . SER A 1 89 ? -1.517 9.942 1.274 1.00 89.94 89 SER A O 1
ATOM 698 N N . GLY A 1 90 ? -2.638 7.997 1.069 1.00 91.19 90 GLY A N 1
ATOM 699 C CA . GLY A 1 90 ? -1.756 7.411 0.063 1.00 91.19 90 GLY A CA 1
ATOM 700 C C . GLY A 1 90 ? -2.249 7.694 -1.355 1.00 91.19 90 GLY A C 1
ATOM 701 O O . GLY A 1 90 ? -3.356 8.192 -1.563 1.00 91.19 90 GLY A O 1
ATOM 702 N N . HIS A 1 91 ? -1.434 7.324 -2.335 1.00 94.12 91 HIS A N 1
ATOM 703 C CA . HIS A 1 91 ? -1.832 7.245 -3.732 1.00 94.12 91 HIS A CA 1
ATOM 704 C C . HIS A 1 91 ? -3.007 6.273 -3.902 1.00 94.12 91 HIS A C 1
ATOM 706 O O . HIS A 1 91 ? -3.035 5.201 -3.292 1.00 94.12 91 HIS A O 1
ATOM 712 N N . SER A 1 92 ? -3.959 6.639 -4.761 1.00 90.50 92 SER A N 1
ATOM 713 C CA . SER A 1 92 ? -5.190 5.879 -5.027 1.00 90.50 92 SER A CA 1
ATOM 714 C C . SER A 1 92 ? -4.975 4.579 -5.807 1.00 90.50 92 SER A C 1
ATOM 716 O O . SER A 1 92 ? -5.905 3.792 -5.951 1.00 90.50 92 SER A O 1
ATOM 718 N N . SER A 1 93 ? -3.767 4.337 -6.320 1.00 91.12 93 SER A N 1
ATOM 719 C CA . SER A 1 93 ? -3.396 3.096 -6.993 1.00 91.12 93 SER A CA 1
ATOM 720 C C . SER A 1 93 ? -1.928 2.773 -6.727 1.00 91.12 93 SER A C 1
ATOM 722 O O . SER A 1 93 ? -1.129 3.663 -6.436 1.00 91.12 93 SER A O 1
ATOM 724 N N . TYR A 1 94 ? -1.561 1.499 -6.859 1.00 89.69 94 TYR A N 1
ATOM 725 C CA . TYR A 1 94 ? -0.159 1.094 -6.758 1.00 89.69 94 TYR A CA 1
ATOM 726 C C . TYR A 1 94 ? 0.674 1.665 -7.915 1.00 89.69 94 TYR A C 1
ATOM 728 O O . TYR A 1 94 ? 1.762 2.186 -7.687 1.00 89.69 94 TYR A O 1
ATOM 736 N N . LEU A 1 95 ? 0.123 1.668 -9.135 1.00 89.38 95 LEU A N 1
ATOM 737 C CA . LEU A 1 95 ? 0.775 2.228 -10.321 1.00 89.38 95 LEU A CA 1
ATOM 738 C C . LEU A 1 95 ? 1.142 3.708 -10.127 1.00 89.38 95 LEU A C 1
ATOM 740 O O . LEU A 1 95 ? 2.275 4.104 -10.386 1.00 89.38 95 LEU A O 1
ATOM 744 N N .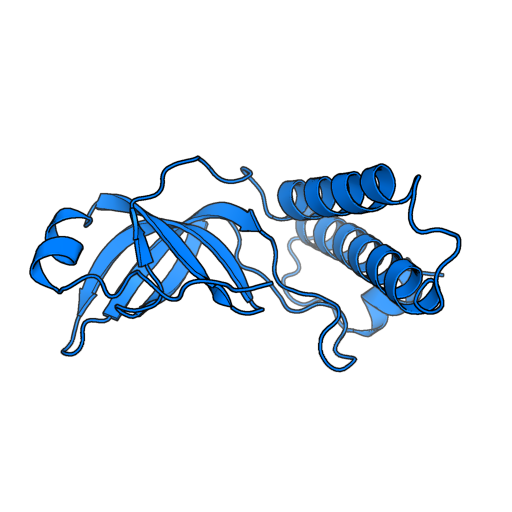 SER A 1 96 ? 0.218 4.519 -9.600 1.00 91.81 96 SER A N 1
ATOM 745 C CA . SER A 1 96 ? 0.490 5.938 -9.346 1.00 91.81 96 SER A CA 1
ATOM 746 C C . SER A 1 96 ? 1.548 6.166 -8.262 1.00 91.81 96 SER A C 1
ATOM 748 O O . SER A 1 96 ? 2.299 7.135 -8.359 1.00 91.81 96 SER A O 1
ATOM 750 N N . ALA A 1 97 ? 1.676 5.264 -7.283 1.00 92.44 97 ALA A N 1
ATOM 751 C CA . ALA A 1 97 ? 2.760 5.312 -6.301 1.00 92.44 97 ALA A CA 1
ATOM 752 C C . ALA A 1 97 ? 4.127 4.981 -6.924 1.00 92.44 97 ALA A C 1
ATOM 754 O O . ALA A 1 97 ? 5.100 5.694 -6.679 1.00 92.44 97 ALA A O 1
ATOM 755 N N . VAL A 1 98 ? 4.202 3.946 -7.770 1.00 89.50 98 VAL A N 1
ATOM 756 C CA . VAL A 1 98 ? 5.437 3.597 -8.496 1.00 89.50 98 VAL A CA 1
ATOM 757 C C . VAL A 1 98 ? 5.846 4.736 -9.436 1.00 89.50 98 VAL A C 1
ATOM 759 O O . VAL A 1 98 ? 7.015 5.121 -9.458 1.00 89.50 98 VAL A O 1
ATOM 762 N N . GLN A 1 99 ? 4.892 5.342 -10.151 1.00 90.75 99 GLN A N 1
ATOM 763 C CA . GLN A 1 99 ? 5.169 6.467 -11.048 1.00 90.75 99 GLN A CA 1
ATOM 764 C C . GLN A 1 99 ? 5.689 7.684 -10.277 1.00 90.75 99 GLN A C 1
ATOM 766 O O . GLN A 1 99 ? 6.645 8.329 -10.708 1.00 90.75 99 GLN A O 1
ATOM 771 N N . ALA A 1 100 ? 5.096 7.992 -9.120 1.00 90.31 100 ALA A N 1
ATOM 772 C CA . ALA A 1 100 ? 5.564 9.072 -8.258 1.00 90.31 100 ALA A CA 1
ATOM 773 C C . ALA A 1 100 ? 6.994 8.818 -7.757 1.00 90.31 100 ALA A C 1
ATOM 775 O O . ALA A 1 100 ? 7.818 9.734 -7.773 1.00 90.31 100 ALA A O 1
ATOM 776 N N . GLN A 1 101 ? 7.316 7.577 -7.377 1.00 87.69 101 GLN A N 1
ATOM 777 C CA . GLN A 1 101 ? 8.665 7.207 -6.954 1.00 87.69 101 GLN A CA 1
ATOM 778 C C . GLN A 1 101 ? 9.679 7.308 -8.101 1.00 87.69 101 GLN A C 1
ATOM 780 O O . GLN A 1 101 ? 10.780 7.817 -7.890 1.00 87.69 101 GLN A O 1
ATOM 785 N N . LEU A 1 102 ? 9.314 6.895 -9.321 1.00 86.00 102 LEU A N 1
ATOM 786 C CA . LEU A 1 102 ? 10.169 7.061 -10.498 1.00 86.00 102 LEU A CA 1
ATOM 787 C C . LEU A 1 102 ? 10.399 8.542 -10.815 1.00 86.00 102 LEU A C 1
ATOM 789 O O . LEU A 1 102 ? 11.533 8.938 -11.063 1.00 86.00 102 LEU A O 1
ATOM 793 N N . ASN A 1 103 ? 9.355 9.369 -10.770 1.00 87.00 103 ASN A N 1
ATOM 794 C CA . ASN A 1 103 ? 9.477 10.807 -11.013 1.00 87.00 103 ASN A CA 1
ATOM 795 C C . ASN A 1 103 ? 10.370 11.477 -9.962 1.00 87.00 103 ASN A C 1
ATOM 797 O O . ASN A 1 103 ? 11.220 12.293 -10.314 1.00 87.00 103 ASN A O 1
ATOM 801 N N . LEU A 1 104 ? 10.223 11.101 -8.686 1.00 85.06 104 LEU A N 1
ATOM 802 C CA . LEU A 1 104 ? 11.089 11.573 -7.606 1.00 85.06 104 LEU A CA 1
ATOM 803 C C . LEU A 1 104 ? 12.541 11.150 -7.842 1.00 85.06 104 LEU A C 1
ATOM 805 O O . LEU A 1 104 ? 13.442 11.972 -7.685 1.00 85.06 104 LEU A O 1
ATOM 809 N N . HIS A 1 105 ? 12.764 9.893 -8.241 1.00 81.31 105 HIS A N 1
ATOM 810 C CA . HIS A 1 105 ? 14.083 9.384 -8.613 1.00 81.31 105 HIS A CA 1
ATOM 811 C C . HIS A 1 105 ? 14.659 10.248 -9.733 1.00 81.31 105 HIS A C 1
ATOM 813 O O . HIS A 1 105 ? 15.624 10.964 -9.503 1.00 81.31 105 HIS A O 1
ATOM 819 N N . MET A 1 106 ? 14.010 10.314 -10.894 1.00 78.12 106 MET A N 1
ATOM 820 C CA . MET A 1 106 ? 14.486 11.079 -12.053 1.00 78.12 106 MET A CA 1
ATOM 821 C C . MET A 1 106 ? 14.717 12.572 -11.751 1.00 78.12 106 MET A C 1
ATOM 823 O O . MET A 1 106 ? 15.723 13.128 -12.186 1.00 78.12 106 MET A O 1
ATOM 827 N N . GLY A 1 107 ? 13.843 13.213 -10.967 1.00 71.69 107 GLY A N 1
ATOM 828 C CA . GLY A 1 107 ? 13.978 14.620 -10.570 1.00 71.69 107 GLY A CA 1
ATOM 829 C C . GLY A 1 107 ? 15.112 14.879 -9.570 1.00 71.69 107 GLY A C 1
ATOM 830 O O . GLY A 1 107 ? 15.742 15.932 -9.611 1.00 71.69 107 GLY A O 1
ATOM 831 N N . SER A 1 108 ? 15.425 13.903 -8.711 1.00 62.00 108 SER A N 1
ATOM 832 C CA . SER A 1 108 ? 16.512 13.994 -7.719 1.00 62.00 108 SER A CA 1
ATOM 833 C C . SER A 1 108 ? 17.899 13.694 -8.313 1.00 62.00 108 SER A C 1
ATOM 835 O O . SER A 1 108 ? 18.917 13.885 -7.649 1.00 62.00 108 SER A O 1
ATOM 837 N N . HIS A 1 109 ? 17.963 13.222 -9.564 1.00 55.94 109 HIS A N 1
ATOM 838 C CA . HIS A 1 109 ? 19.202 12.821 -10.245 1.00 55.94 109 HIS A CA 1
ATOM 839 C C . HIS A 1 109 ? 19.928 13.957 -10.974 1.00 55.94 109 HIS A C 1
ATOM 841 O O . HIS A 1 109 ? 20.970 13.708 -11.577 1.00 55.94 109 HIS A O 1
ATOM 847 N N . SER A 1 110 ? 19.464 15.205 -10.865 1.00 49.00 110 SER A N 1
ATOM 848 C CA . SER A 1 110 ? 20.197 16.366 -11.391 1.00 49.00 110 SER A CA 1
ATOM 849 C C . SER A 1 110 ? 21.516 16.654 -10.649 1.00 49.00 110 SER A C 1
ATOM 851 O O . SER A 1 110 ? 22.349 17.381 -11.179 1.00 49.00 110 SER A O 1
ATOM 853 N N . GLY A 1 111 ? 21.745 16.065 -9.462 1.00 45.38 111 GLY A N 1
ATOM 854 C CA . GLY A 1 111 ? 22.944 16.313 -8.640 1.00 45.38 111 GLY A CA 1
ATOM 855 C C . GLY A 1 111 ? 23.881 15.121 -8.376 1.00 45.38 111 GLY A C 1
ATOM 856 O O . GLY A 1 111 ? 24.984 15.329 -7.884 1.00 45.38 111 GLY A O 1
ATOM 857 N N . TYR A 1 112 ? 23.486 13.876 -8.686 1.00 44.25 112 TYR A N 1
ATOM 858 C CA . TYR A 1 112 ? 24.226 12.654 -8.291 1.00 44.25 112 TYR A CA 1
ATOM 859 C C . TYR A 1 112 ? 25.058 11.992 -9.407 1.00 44.25 112 TYR A C 1
ATOM 861 O O . TYR A 1 112 ? 25.694 10.958 -9.172 1.00 44.25 112 TYR A O 1
ATOM 869 N N . GLN A 1 113 ? 25.079 12.578 -10.61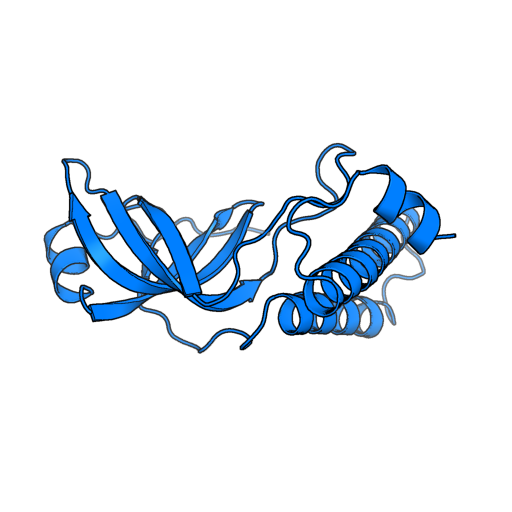0 1.00 49.12 113 GLN A N 1
ATOM 870 C CA . GLN A 1 113 ? 25.710 12.007 -11.811 1.00 49.12 113 GLN A CA 1
ATOM 871 C C . GLN A 1 113 ? 27.239 11.817 -11.721 1.00 49.12 113 GLN A C 1
ATOM 873 O O . GLN A 1 113 ? 27.815 11.168 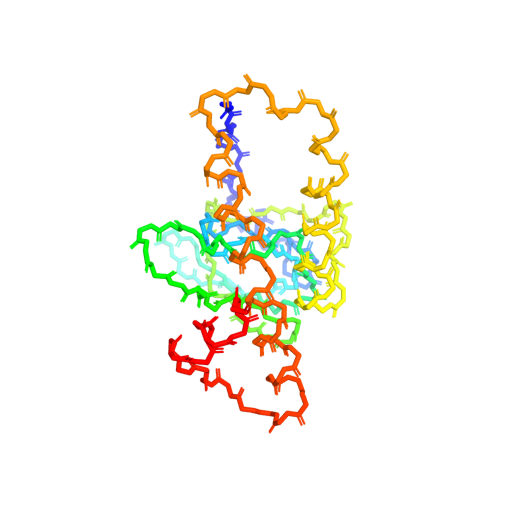-12.586 1.00 49.12 113 GLN A O 1
ATOM 878 N N . THR A 1 114 ? 27.906 12.315 -10.677 1.00 49.97 114 THR A N 1
ATOM 879 C CA . THR A 1 114 ? 29.374 12.263 -10.534 1.00 49.97 114 THR A CA 1
ATOM 880 C C . THR A 1 114 ? 29.888 11.258 -9.492 1.00 49.97 114 THR A C 1
ATOM 882 O O . THR A 1 114 ? 31.088 11.213 -9.226 1.00 49.97 114 THR A O 1
ATOM 885 N N . SER A 1 115 ? 29.026 10.431 -8.885 1.00 58.47 115 SER A N 1
ATOM 886 C CA . SER A 1 115 ? 29.437 9.510 -7.806 1.00 58.47 115 SER A CA 1
ATOM 887 C C . SER A 1 115 ? 29.738 8.074 -8.277 1.00 58.47 115 SER A C 1
ATOM 889 O O . SER A 1 115 ? 29.135 7.571 -9.225 1.00 58.47 115 SER A O 1
ATOM 891 N N . ARG A 1 116 ? 30.608 7.357 -7.539 1.00 57.62 116 ARG A N 1
ATOM 892 C CA . ARG A 1 116 ? 30.953 5.921 -7.721 1.00 57.62 116 ARG A CA 1
ATOM 893 C C . ARG A 1 116 ? 29.754 4.946 -7.654 1.00 57.62 116 ARG A C 1
ATOM 895 O O . ARG A 1 116 ? 29.936 3.743 -7.825 1.00 57.62 116 ARG A O 1
ATOM 902 N N . HIS A 1 117 ? 28.540 5.446 -7.420 1.00 61.69 117 HIS A N 1
ATOM 903 C CA . HIS A 1 117 ? 27.302 4.674 -7.284 1.00 61.69 117 HIS A CA 1
ATOM 904 C C . HIS A 1 117 ? 26.304 4.900 -8.435 1.00 61.69 117 HIS A C 1
ATOM 906 O O . HIS A 1 117 ? 25.158 4.467 -8.338 1.00 61.69 117 HIS A O 1
ATOM 912 N N . ALA A 1 118 ? 26.724 5.535 -9.538 1.00 67.81 118 ALA A N 1
ATOM 913 C CA . ALA A 1 118 ? 25.874 5.770 -10.712 1.00 67.81 118 ALA A CA 1
ATOM 914 C C . ALA A 1 118 ? 25.187 4.491 -11.237 1.00 67.81 118 ALA A C 1
ATOM 916 O O . ALA A 1 118 ? 24.010 4.524 -11.589 1.00 67.81 118 ALA A O 1
ATOM 917 N N . TRP A 1 119 ? 25.879 3.348 -11.193 1.00 70.44 119 TRP A N 1
ATOM 918 C CA . TRP A 1 119 ? 25.328 2.055 -11.614 1.00 70.44 119 TRP A CA 1
ATOM 919 C C . TRP A 1 119 ? 24.151 1.582 -10.740 1.00 70.44 119 TRP A C 1
ATOM 921 O O . TRP A 1 119 ? 23.203 0.995 -11.259 1.00 70.44 119 TRP A O 1
ATOM 931 N N . VAL A 1 120 ? 24.168 1.866 -9.429 1.00 70.62 120 VAL A N 1
ATOM 932 C CA . VAL A 1 120 ? 23.070 1.521 -8.501 1.00 70.62 120 VAL A CA 1
ATOM 933 C C . VAL A 1 120 ? 21.835 2.350 -8.833 1.00 70.62 120 VAL A C 1
ATOM 935 O O . VAL A 1 120 ? 20.722 1.835 -8.885 1.00 70.62 120 VAL A O 1
ATOM 938 N N . ASN A 1 121 ? 22.044 3.635 -9.108 1.00 72.00 121 ASN A N 1
ATOM 939 C CA . ASN A 1 121 ? 20.994 4.577 -9.478 1.00 72.00 121 ASN A CA 1
ATOM 940 C C . ASN A 1 121 ? 20.338 4.223 -10.820 1.00 72.00 121 ASN A C 1
ATOM 942 O O . ASN A 1 121 ? 19.115 4.291 -10.963 1.00 72.00 121 ASN A O 1
ATOM 946 N N . GLU A 1 122 ? 21.143 3.810 -11.797 1.00 76.44 122 GLU A N 1
ATOM 947 C CA . GLU A 1 122 ? 20.657 3.324 -13.086 1.00 76.44 122 GLU A CA 1
ATOM 948 C C . GLU A 1 122 ? 19.873 2.015 -12.930 1.00 76.44 122 GLU A C 1
ATOM 950 O O . GLU A 1 122 ? 18.769 1.889 -13.465 1.00 76.44 122 GLU A O 1
ATOM 955 N N . ALA A 1 123 ? 20.391 1.067 -12.140 1.00 75.75 123 ALA A N 1
ATOM 956 C CA . ALA A 1 123 ? 19.683 -0.164 -11.805 1.00 75.75 123 ALA A CA 1
ATOM 957 C C . ALA A 1 123 ? 18.338 0.125 -11.115 1.00 75.75 123 ALA A C 1
ATOM 959 O O . ALA A 1 123 ? 17.330 -0.478 -11.478 1.00 75.75 123 ALA A O 1
ATOM 960 N N . PHE A 1 124 ? 18.292 1.103 -10.203 1.00 77.12 124 PHE A N 1
ATOM 961 C CA . PHE A 1 124 ? 17.063 1.535 -9.531 1.00 77.12 124 PHE A CA 1
ATOM 962 C C . PHE A 1 124 ? 16.030 2.104 -10.494 1.00 77.12 124 PHE A C 1
ATOM 964 O O . PHE A 1 124 ? 14.877 1.670 -10.492 1.00 77.12 124 PHE A O 1
ATOM 971 N N . GLY A 1 125 ? 16.449 3.009 -11.379 1.00 78.94 125 GLY A N 1
ATOM 972 C CA . GLY A 1 125 ? 15.570 3.550 -12.411 1.00 78.94 125 GLY A CA 1
ATOM 973 C C . GLY A 1 125 ? 15.050 2.471 -13.368 1.00 78.94 125 GLY A C 1
ATOM 974 O O . GLY A 1 125 ? 13.868 2.481 -13.708 1.00 78.94 125 GLY A O 1
ATOM 975 N N . ARG A 1 126 ? 15.903 1.518 -13.777 1.00 79.00 126 ARG A N 1
ATOM 976 C CA . ARG A 1 126 ? 15.496 0.377 -14.618 1.00 79.00 126 ARG A CA 1
ATOM 977 C C . ARG A 1 126 ? 14.460 -0.502 -13.925 1.00 79.00 126 ARG A C 1
ATOM 979 O O . ARG A 1 126 ? 13.440 -0.805 -14.535 1.00 79.00 126 ARG A O 1
ATOM 986 N N . ALA A 1 127 ? 14.680 -0.855 -12.659 1.00 78.19 127 ALA A N 1
ATOM 987 C CA . ALA A 1 127 ? 13.744 -1.677 -11.900 1.00 78.19 127 ALA A CA 1
ATOM 988 C C . ALA A 1 127 ? 12.371 -1.003 -11.762 1.00 78.19 127 ALA A C 1
ATOM 990 O O . ALA A 1 127 ? 11.353 -1.642 -12.010 1.00 78.19 127 ALA A O 1
ATOM 991 N N . LEU A 1 128 ? 12.324 0.297 -11.444 1.00 80.06 128 LEU A N 1
ATOM 992 C CA . LEU A 1 128 ? 11.054 1.025 -11.364 1.00 80.06 128 LEU A CA 1
ATOM 993 C C . LEU A 1 128 ? 10.318 1.083 -12.707 1.00 80.06 128 LEU A C 1
ATOM 995 O O . LEU A 1 128 ? 9.104 0.900 -12.736 1.00 80.06 128 LEU A O 1
ATOM 999 N N . ARG A 1 129 ? 11.031 1.286 -13.822 1.00 83.00 129 ARG A N 1
ATOM 1000 C CA . ARG A 1 129 ? 10.425 1.239 -15.164 1.00 83.00 129 ARG A CA 1
ATOM 1001 C C . ARG A 1 129 ? 9.863 -0.143 -15.493 1.00 83.00 129 ARG A C 1
ATOM 1003 O O . ARG A 1 129 ? 8.728 -0.232 -15.948 1.00 83.00 129 ARG A O 1
ATOM 1010 N N . ALA A 1 130 ? 10.609 -1.208 -15.202 1.00 78.69 130 ALA A N 1
ATOM 1011 C CA . ALA A 1 130 ? 10.134 -2.575 -15.400 1.00 78.69 130 ALA A CA 1
ATOM 1012 C C . ALA A 1 130 ? 8.863 -2.856 -14.581 1.00 78.69 130 ALA A C 1
ATOM 1014 O O . ALA A 1 130 ? 7.909 -3.431 -15.100 1.00 78.69 130 ALA A O 1
ATOM 1015 N N . VAL A 1 131 ? 8.818 -2.395 -13.324 1.00 80.44 131 VAL A N 1
ATOM 1016 C CA . VAL A 1 131 ? 7.637 -2.512 -12.452 1.00 80.44 131 VAL A CA 1
ATOM 1017 C C . VAL A 1 131 ? 6.444 -1.742 -13.013 1.00 80.44 131 VAL A C 1
ATOM 1019 O O . VAL A 1 131 ? 5.332 -2.255 -12.950 1.00 80.44 131 VAL A O 1
ATOM 1022 N N . LEU A 1 132 ? 6.642 -0.542 -13.564 1.00 83.38 132 LEU A N 1
ATOM 1023 C CA . LEU A 1 132 ? 5.554 0.217 -14.188 1.00 83.38 132 LEU A CA 1
ATOM 1024 C C . LEU A 1 132 ? 4.926 -0.557 -15.343 1.00 83.38 132 LEU A C 1
ATOM 1026 O O . LEU A 1 132 ? 3.724 -0.799 -15.312 1.00 83.38 132 LEU A O 1
ATOM 1030 N N . VAL A 1 133 ? 5.736 -1.024 -16.296 1.00 82.19 133 VAL A N 1
ATOM 1031 C CA . VAL A 1 133 ? 5.245 -1.797 -17.452 1.00 82.19 133 VAL A CA 1
ATOM 1032 C C . VAL A 1 133 ? 4.524 -3.066 -16.994 1.00 82.19 133 VAL A C 1
ATOM 1034 O O . VAL A 1 133 ? 3.459 -3.424 -17.501 1.00 82.19 133 VAL A O 1
ATOM 1037 N N . ALA A 1 134 ? 5.088 -3.738 -15.993 1.00 78.00 134 ALA A N 1
ATOM 1038 C CA . ALA A 1 134 ? 4.468 -4.864 -15.320 1.00 78.00 134 ALA A CA 1
ATOM 1039 C C . ALA A 1 134 ? 3.072 -4.507 -14.768 1.00 78.00 134 ALA A C 1
ATOM 1041 O O . ALA A 1 134 ? 2.081 -5.161 -15.096 1.00 78.00 134 ALA A O 1
ATOM 1042 N N . GLU A 1 135 ? 2.967 -3.473 -13.938 1.00 79.25 135 GLU A N 1
ATOM 1043 C CA . GLU A 1 135 ? 1.700 -3.052 -13.335 1.00 79.25 135 GLU A CA 1
ATOM 1044 C C . GLU A 1 135 ? 0.676 -2.574 -14.369 1.00 79.25 135 GLU A C 1
ATOM 1046 O O . GLU A 1 135 ? -0.501 -2.907 -14.245 1.00 79.25 135 GLU A O 1
ATOM 1051 N N . GLU A 1 136 ? 1.100 -1.876 -15.421 1.00 83.44 136 GLU A N 1
ATOM 1052 C CA . GLU A 1 136 ? 0.237 -1.491 -16.543 1.00 83.44 136 GLU A CA 1
ATOM 1053 C C . GLU A 1 136 ? -0.365 -2.720 -17.227 1.00 83.44 136 GLU A C 1
ATOM 1055 O O . GLU A 1 136 ? -1.583 -2.794 -17.415 1.00 83.44 136 GLU A O 1
ATOM 1060 N N . ARG A 1 137 ? 0.456 -3.739 -17.521 1.00 78.81 137 ARG A N 1
ATOM 1061 C CA . ARG A 1 137 ? -0.027 -5.013 -18.076 1.00 78.81 137 ARG A CA 1
ATOM 1062 C C . ARG A 1 137 ? -0.987 -5.718 -17.124 1.00 78.81 137 ARG A C 1
ATOM 1064 O O . ARG A 1 137 ? -2.006 -6.235 -17.580 1.00 78.81 137 ARG A O 1
ATOM 1071 N N . ARG A 1 138 ? -0.708 -5.734 -15.815 1.00 76.44 138 ARG A N 1
ATOM 1072 C CA . ARG A 1 138 ? -1.611 -6.325 -14.804 1.00 76.44 138 ARG A CA 1
ATOM 1073 C C . ARG A 1 138 ? -2.972 -5.640 -14.808 1.00 76.44 138 ARG A C 1
ATOM 1075 O O . ARG A 1 138 ? -3.988 -6.326 -14.822 1.00 76.44 138 ARG A O 1
ATOM 1082 N N . VAL A 1 139 ? -2.994 -4.308 -14.821 1.00 79.31 139 VAL A N 1
ATOM 1083 C CA . VAL A 1 139 ? -4.234 -3.519 -14.861 1.00 79.31 139 VAL A CA 1
ATOM 1084 C C . VAL A 1 139 ? -5.001 -3.778 -16.157 1.00 79.31 139 VAL A C 1
ATOM 1086 O O . VAL A 1 139 ? -6.209 -3.984 -16.108 1.00 79.31 139 VAL A O 1
ATOM 1089 N N . ALA A 1 140 ? -4.309 -3.830 -17.298 1.00 81.38 140 ALA A N 1
ATOM 1090 C CA . ALA A 1 140 ? -4.937 -4.050 -18.599 1.00 81.38 140 ALA A CA 1
ATOM 1091 C C . ALA A 1 140 ? -5.505 -5.470 -18.774 1.00 81.38 140 ALA A C 1
ATOM 1093 O O . ALA A 1 140 ? -6.543 -5.648 -19.404 1.00 81.38 140 ALA A O 1
ATOM 1094 N N . THR A 1 141 ? -4.827 -6.487 -18.237 1.00 79.81 141 THR A N 1
ATOM 1095 C CA . THR A 1 141 ? -5.165 -7.905 -18.471 1.00 79.81 141 THR A CA 1
ATOM 1096 C C . THR A 1 141 ? -5.913 -8.565 -17.314 1.00 79.81 141 THR A C 1
ATOM 1098 O O . THR A 1 141 ? -6.430 -9.670 -17.467 1.00 79.81 141 THR A O 1
ATOM 1101 N N . GLY A 1 142 ? -5.922 -7.943 -16.133 1.00 70.31 142 GLY A N 1
ATOM 1102 C CA . GLY A 1 142 ? -6.394 -8.560 -14.893 1.00 70.31 142 GLY A CA 1
ATOM 1103 C C . GLY A 1 142 ? -5.519 -9.721 -14.397 1.00 70.31 142 GLY A C 1
ATOM 1104 O O . GLY A 1 142 ? -5.901 -10.406 -13.446 1.00 70.31 142 GLY A O 1
ATOM 1105 N N . GLN A 1 143 ? -4.361 -9.986 -15.019 1.00 65.69 143 GLN A N 1
ATOM 1106 C CA . GLN A 1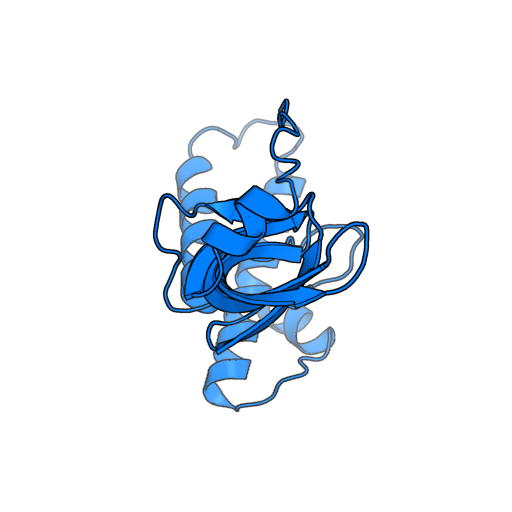 143 ? -3.480 -11.088 -14.631 1.00 65.69 143 GLN A CA 1
ATOM 1107 C C . GLN A 1 143 ? -2.648 -10.730 -13.394 1.00 65.69 143 GLN A C 1
ATOM 1109 O O . GLN A 1 143 ? -1.928 -9.739 -13.363 1.00 65.69 143 GLN A O 1
ATOM 1114 N N . TRP A 1 144 ? -2.720 -11.570 -12.358 1.00 55.88 144 TRP A N 1
ATOM 1115 C CA . TRP A 1 144 ? -2.133 -11.287 -11.039 1.00 55.88 144 TRP A CA 1
ATOM 1116 C C . TRP A 1 144 ? -0.678 -11.739 -10.868 1.00 55.88 144 TRP A C 1
ATOM 1118 O O . TRP A 1 144 ? 0.035 -11.216 -10.009 1.00 55.88 144 TRP A O 1
ATOM 1128 N N . ARG A 1 145 ? -0.225 -12.709 -11.668 1.00 51.62 145 ARG A N 1
ATOM 1129 C CA . ARG A 1 145 ? 1.158 -13.199 -11.680 1.00 51.62 145 ARG A CA 1
ATOM 1130 C C . ARG A 1 145 ? 1.813 -12.709 -12.959 1.00 51.62 145 ARG A C 1
ATOM 1132 O O . ARG A 1 145 ? 1.397 -13.118 -14.033 1.00 51.62 145 ARG A O 1
ATOM 1139 N N . LEU A 1 146 ? 2.825 -11.861 -12.821 1.00 48.78 146 LEU A N 1
ATOM 1140 C CA . LEU A 1 146 ? 3.761 -11.655 -13.923 1.00 48.78 146 LEU A CA 1
ATOM 1141 C C . LEU A 1 146 ? 4.915 -12.591 -13.678 1.00 48.78 146 LEU A C 1
ATOM 1143 O O . LEU A 1 146 ? 5.351 -12.741 -12.530 1.00 48.78 146 LEU A O 1
ATOM 1147 N N . ARG A 1 147 ? 5.361 -13.240 -14.736 1.00 51.56 147 ARG A N 1
ATOM 1148 C CA . ARG A 1 147 ? 6.534 -14.083 -14.651 1.00 51.56 147 ARG A CA 1
ATOM 1149 C C . ARG A 1 147 ? 7.761 -13.162 -14.657 1.00 51.56 147 ARG A C 1
ATOM 1151 O O . ARG A 1 147 ? 7.707 -12.098 -15.270 1.00 51.56 147 ARG A O 1
ATOM 1158 N N . PRO A 1 148 ? 8.855 -13.513 -13.963 1.00 44.66 148 PRO A N 1
ATOM 1159 C CA . PRO A 1 148 ? 10.083 -12.710 -13.970 1.00 44.66 148 PRO A CA 1
ATOM 1160 C C . PRO A 1 148 ? 10.559 -12.320 -15.386 1.00 44.66 148 PRO A C 1
ATOM 1162 O O . PRO A 1 148 ? 11.012 -11.196 -15.591 1.00 44.66 148 PRO A O 1
ATOM 1165 N N . GLU A 1 149 ? 10.337 -13.200 -16.369 1.00 52.06 149 GLU A N 1
ATOM 1166 C CA . GLU A 1 149 ? 10.594 -13.002 -17.808 1.00 52.06 149 GLU A CA 1
ATOM 1167 C C . GLU A 1 149 ? 9.852 -11.801 -18.438 1.00 52.06 149 GLU A C 1
ATOM 1169 O O . GLU A 1 149 ? 10.368 -11.176 -19.365 1.00 52.06 149 GLU A O 1
ATOM 1174 N N . ASP A 1 150 ? 8.698 -11.394 -17.894 1.00 50.81 150 ASP A N 1
ATOM 1175 C CA . ASP A 1 150 ? 7.947 -10.221 -18.368 1.00 50.81 150 ASP A CA 1
ATOM 1176 C C . ASP A 1 150 ? 8.640 -8.891 -18.014 1.00 50.81 150 ASP A C 1
ATOM 1178 O O . ASP A 1 150 ? 8.431 -7.882 -18.690 1.00 50.81 150 ASP A O 1
ATOM 1182 N N . GLY A 1 151 ? 9.450 -8.877 -16.947 1.00 45.41 151 GLY A N 1
ATOM 1183 C CA . GLY A 1 151 ? 10.181 -7.694 -16.484 1.00 45.41 151 GLY A CA 1
ATOM 1184 C C . GLY A 1 151 ? 11.501 -7.469 -17.222 1.00 45.41 151 GLY A C 1
ATOM 1185 O O . GLY A 1 151 ? 11.882 -6.324 -17.453 1.00 45.41 151 GLY A O 1
ATOM 1186 N N . GLU A 1 152 ? 12.177 -8.545 -17.632 1.00 44.75 152 GLU A N 1
ATOM 1187 C CA . GLU A 1 152 ? 13.453 -8.467 -18.358 1.00 44.75 152 GLU A CA 1
ATOM 1188 C C . GLU A 1 152 ? 13.277 -7.938 -19.788 1.00 44.75 152 GLU A C 1
ATOM 1190 O O . GLU A 1 152 ? 14.108 -7.167 -20.258 1.00 44.75 152 GLU A O 1
ATOM 1195 N N . HIS A 1 153 ? 12.169 -8.270 -20.459 1.00 41.62 153 HIS A N 1
ATOM 1196 C CA . HIS A 1 153 ? 11.877 -7.769 -21.812 1.00 41.62 153 HIS A CA 1
ATOM 1197 C C . HIS A 1 153 ? 11.338 -6.332 -21.840 1.00 41.62 153 HIS A C 1
ATOM 1199 O O . HIS A 1 153 ? 11.409 -5.674 -22.870 1.00 41.62 153 HIS A O 1
ATOM 1205 N N . ALA A 1 154 ? 10.790 -5.833 -20.730 1.00 41.50 154 ALA A N 1
ATOM 1206 C CA . ALA A 1 154 ? 10.259 -4.472 -20.637 1.00 41.50 154 ALA A CA 1
ATOM 1207 C C . ALA A 1 154 ? 11.338 -3.403 -20.367 1.00 41.50 154 ALA A C 1
ATOM 1209 O O . ALA A 1 154 ? 11.048 -2.210 -20.445 1.00 41.50 154 ALA A O 1
ATOM 1210 N N . ALA A 1 155 ? 12.553 -3.821 -19.997 1.00 35.56 155 ALA A N 1
ATOM 1211 C CA . ALA A 1 155 ? 13.667 -2.943 -19.635 1.00 35.56 155 ALA A CA 1
ATOM 1212 C C . ALA A 1 155 ? 14.784 -2.862 -20.698 1.00 35.56 155 ALA A C 1
ATOM 1214 O O . ALA A 1 155 ? 15.764 -2.147 -20.463 1.00 35.56 155 ALA A O 1
ATOM 1215 N N . ALA A 1 156 ? 14.641 -3.597 -21.808 1.00 39.41 156 ALA A N 1
ATOM 1216 C CA . ALA A 1 156 ? 15.491 -3.534 -23.000 1.00 39.41 156 ALA A CA 1
ATOM 1217 C C . ALA A 1 156 ? 14.953 -2.490 -23.988 1.00 39.41 156 ALA A C 1
ATOM 1219 O O . ALA A 1 156 ? 15.791 -1.789 -24.597 1.00 39.41 156 ALA A O 1
#

Sequence (156 aa):
MHVKQEFVVNKNEAQKLIGRNVRVWLGAEGVYVGELLELTGSPWRGRVRVTGVLEPAQHLDHGVVCRRGHRPGEFIDVSHATVCPAKKSGHSSYLSAVQAQLNLHMGSHSGYQTSRHAWVNEAFGRALRAVLVAEERRVATGQWRLRPEDGEHAAA

Organism: NCBI:txid101571

pLDDT: mean 78.14, std 18.09, range [29.88, 97.5]